Protein AF-A0A257INW6-F1 (afdb_monomer)

pLDDT: mean 95.75, std 4.67, range [67.31, 98.62]

Mean predicted aligned error: 3.09 Å

Secondary structure (DSSP, 8-state):
----SSS--HHHHHHHHHHHHHHHHHHHHHHHHH-S-HHHHHHHHHHHHHHHHHHHHHHHHHHHTT--S--

Structure (mmCIF, N/CA/C/O backbone):
data_AF-A0A257INW6-F1
#
_entry.id   AF-A0A257INW6-F1
#
loop_
_atom_site.group_PDB
_atom_site.id
_atom_site.type_symbol
_atom_site.label_atom_id
_atom_site.label_alt_id
_atom_site.label_comp_id
_atom_site.label_asym_id
_atom_site.label_entity_id
_atom_site.label_seq_id
_atom_site.pdbx_PDB_ins_code
_atom_site.Cartn_x
_atom_site.Cartn_y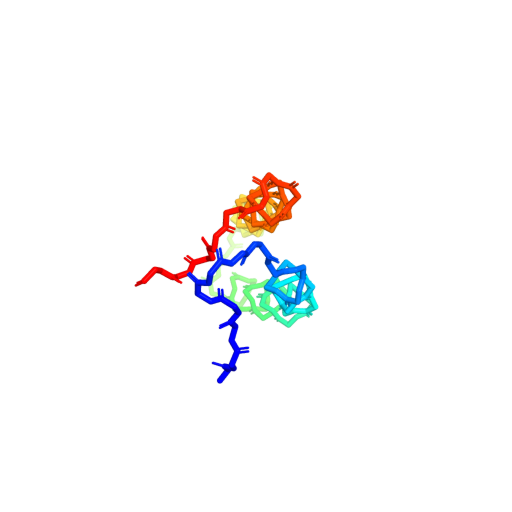
_atom_site.Cartn_z
_atom_site.occupancy
_atom_site.B_iso_or_equiv
_atom_site.auth_seq_id
_atom_site.auth_comp_id
_atom_site.auth_asym_id
_atom_site.auth_atom_id
_atom_site.pdbx_PDB_model_num
ATOM 1 N N . LEU A 1 1 ? -4.319 -12.139 -14.781 1.00 67.31 1 LEU A N 1
ATOM 2 C CA . LEU A 1 1 ? -3.392 -10.985 -14.840 1.00 67.31 1 LEU A CA 1
ATOM 3 C C . LEU A 1 1 ? -2.241 -11.383 -15.755 1.00 67.31 1 LEU A C 1
ATOM 5 O O . LEU A 1 1 ? -1.572 -12.352 -15.442 1.00 67.31 1 LEU A O 1
ATOM 9 N N . ASN A 1 2 ? -2.067 -10.704 -16.894 1.00 85.81 2 ASN A N 1
ATOM 10 C CA . ASN A 1 2 ? -0.966 -10.942 -17.843 1.00 85.81 2 ASN A CA 1
ATOM 11 C C . ASN A 1 2 ? 0.171 -9.950 -17.556 1.00 85.81 2 ASN A C 1
ATOM 1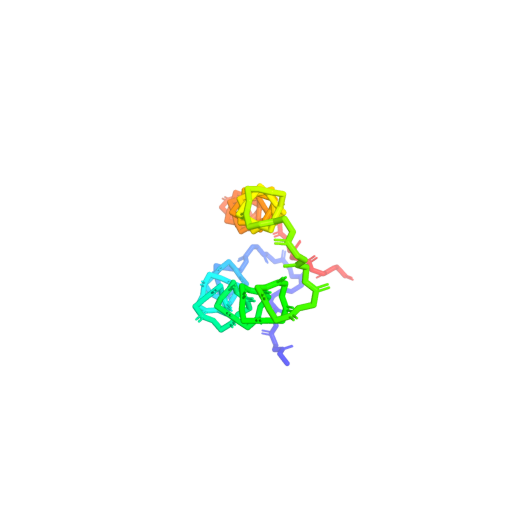3 O O . ASN A 1 2 ? 0.392 -9.014 -18.332 1.00 85.81 2 ASN A O 1
ATOM 17 N N . TRP A 1 3 ? 0.802 -10.078 -16.387 1.00 91.50 3 TRP A N 1
ATOM 18 C CA . TRP A 1 3 ? 1.971 -9.266 -16.043 1.00 91.50 3 TRP A CA 1
ATOM 19 C C . TRP A 1 3 ? 3.182 -9.708 -16.857 1.00 91.50 3 TRP A C 1
ATOM 21 O O . TRP A 1 3 ? 3.305 -10.882 -17.203 1.00 91.50 3 TRP A O 1
ATOM 31 N N . SER A 1 4 ? 4.058 -8.759 -17.177 1.00 90.38 4 SER A N 1
ATOM 32 C CA . SER A 1 4 ? 5.310 -9.080 -17.862 1.00 90.38 4 SER A CA 1
ATOM 33 C C . SER A 1 4 ? 6.179 -9.987 -16.986 1.00 90.38 4 SER A C 1
ATOM 35 O O . SER A 1 4 ? 6.462 -9.652 -15.835 1.00 90.38 4 SER A O 1
ATOM 37 N N . THR A 1 5 ? 6.611 -11.118 -17.544 1.00 92.62 5 THR A N 1
ATOM 38 C CA . THR A 1 5 ? 7.590 -12.034 -16.932 1.00 92.62 5 THR A CA 1
ATOM 39 C C . THR A 1 5 ? 9.015 -11.774 -17.429 1.00 92.62 5 THR A C 1
ATOM 41 O O . THR A 1 5 ? 9.972 -12.320 -16.893 1.00 92.62 5 THR A O 1
ATOM 44 N N . LEU A 1 6 ? 9.174 -10.912 -18.444 1.00 90.88 6 LEU A N 1
ATOM 45 C CA . LEU A 1 6 ? 10.465 -10.593 -19.064 1.00 90.88 6 LEU A CA 1
ATOM 46 C C . LEU A 1 6 ? 11.061 -9.273 -18.559 1.00 90.88 6 LEU A C 1
ATOM 48 O O . LEU A 1 6 ? 12.276 -9.140 -18.462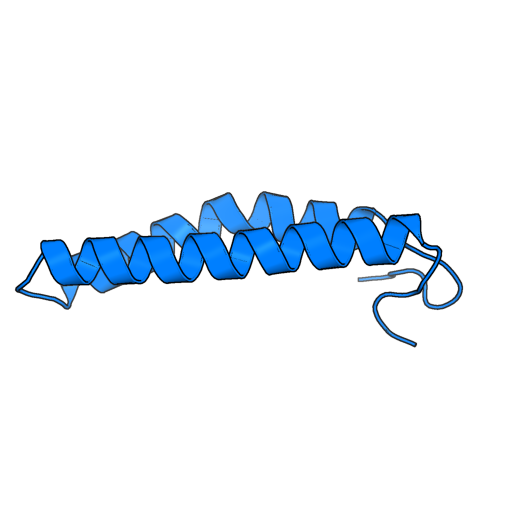 1.00 90.88 6 LEU A O 1
ATOM 52 N N . PHE A 1 7 ? 10.211 -8.297 -18.239 1.00 92.75 7 PHE A N 1
ATOM 53 C CA . PHE A 1 7 ? 10.609 -6.941 -17.849 1.00 92.75 7 PHE A CA 1
ATOM 54 C C . PHE A 1 7 ? 9.733 -6.418 -16.710 1.00 92.75 7 PHE A C 1
ATOM 56 O O . PHE A 1 7 ? 8.694 -6.997 -16.393 1.00 92.75 7 PHE A O 1
ATOM 63 N N . GLY A 1 8 ? 10.119 -5.280 -16.138 1.00 95.25 8 GLY A N 1
ATOM 64 C CA . GLY A 1 8 ? 9.311 -4.562 -15.156 1.00 95.25 8 GLY A CA 1
ATOM 65 C C . GLY A 1 8 ? 7.960 -4.101 -15.707 1.00 95.25 8 GLY A C 1
ATOM 66 O O . GLY A 1 8 ? 7.867 -3.607 -16.829 1.00 95.25 8 GLY A O 1
ATOM 67 N N . ASP A 1 9 ? 6.908 -4.250 -14.898 1.00 96.62 9 ASP A N 1
ATOM 68 C CA . ASP A 1 9 ? 5.534 -3.879 -15.247 1.00 96.62 9 ASP A CA 1
ATOM 69 C C . ASP A 1 9 ? 4.931 -2.942 -14.190 1.00 96.62 9 ASP A C 1
ATOM 71 O O . ASP A 1 9 ? 4.554 -3.361 -13.094 1.00 96.62 9 ASP A O 1
ATOM 75 N N . LEU A 1 10 ? 4.798 -1.658 -14.536 1.00 96.19 10 LEU A N 1
ATOM 76 C CA . LEU A 1 10 ? 4.237 -0.633 -13.647 1.00 96.19 10 LEU A CA 1
ATOM 77 C C . LEU A 1 10 ? 2.766 -0.890 -13.279 1.00 96.19 10 LEU A C 1
ATOM 79 O O . LEU A 1 10 ? 2.286 -0.372 -12.267 1.00 96.19 10 LEU A O 1
ATOM 83 N N . ARG A 1 11 ? 2.045 -1.720 -14.051 1.00 96.44 11 ARG A N 1
ATOM 84 C CA . ARG A 1 11 ? 0.654 -2.088 -13.746 1.00 96.44 11 ARG A CA 1
ATOM 85 C C . ARG A 1 11 ? 0.550 -2.850 -12.431 1.00 96.44 11 ARG A C 1
ATOM 87 O O . ARG A 1 11 ? -0.496 -2.782 -11.799 1.00 96.44 11 ARG A O 1
ATOM 94 N N . VAL A 1 12 ? 1.608 -3.544 -12.007 1.00 96.88 12 VAL A N 1
ATOM 95 C CA . VAL A 1 12 ? 1.658 -4.248 -10.717 1.00 96.88 12 VAL A CA 1
ATOM 96 C C . VAL A 1 12 ? 1.551 -3.246 -9.567 1.00 96.88 12 VAL A C 1
ATOM 98 O O . VAL A 1 12 ? 0.646 -3.349 -8.738 1.00 96.88 12 VAL A O 1
ATOM 101 N N . ALA A 1 13 ? 2.417 -2.228 -9.558 1.00 97.38 13 ALA A N 1
ATOM 102 C CA . ALA A 1 13 ? 2.404 -1.186 -8.536 1.00 97.38 13 ALA A CA 1
ATOM 103 C C . ALA A 1 13 ? 1.093 -0.390 -8.551 1.00 97.38 13 ALA A C 1
ATOM 105 O O . ALA A 1 13 ? 0.518 -0.122 -7.497 1.00 97.38 13 ALA A O 1
ATOM 106 N N . HIS A 1 14 ? 0.579 -0.064 -9.742 1.00 96.75 14 HIS A N 1
ATOM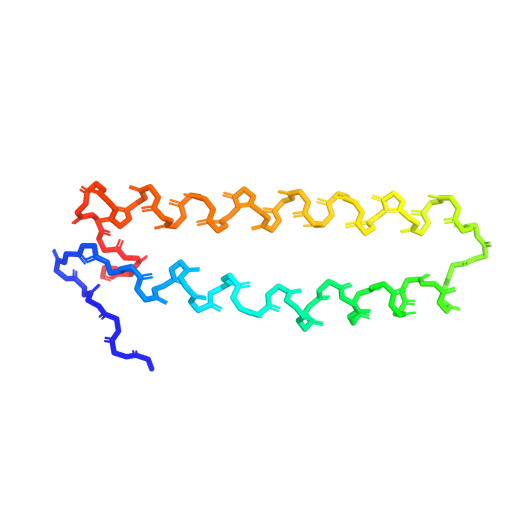 107 C CA . HIS A 1 14 ? -0.711 0.608 -9.878 1.00 96.75 14 HIS A CA 1
ATOM 108 C C . HIS A 1 14 ? -1.869 -0.243 -9.335 1.00 96.75 14 HIS A C 1
ATOM 110 O O . HIS A 1 14 ? -2.687 0.262 -8.569 1.00 96.75 14 HIS A O 1
ATOM 116 N N . PHE A 1 15 ? -1.912 -1.537 -9.675 1.00 97.31 15 PHE A N 1
ATOM 117 C CA . PHE A 1 15 ? -2.926 -2.477 -9.199 1.00 97.31 15 PHE A CA 1
ATOM 118 C C . PHE A 1 15 ? -2.953 -2.521 -7.671 1.00 97.31 15 PHE A C 1
ATOM 120 O O . PHE A 1 15 ? -3.994 -2.265 -7.072 1.00 97.31 15 PHE A O 1
ATOM 127 N N . PHE A 1 16 ? -1.817 -2.769 -7.019 1.00 97.94 16 PHE A N 1
ATOM 128 C CA . PHE A 1 16 ? -1.788 -2.785 -5.558 1.00 97.94 16 PHE A CA 1
ATOM 129 C C . PHE A 1 16 ? -2.073 -1.400 -4.965 1.00 97.94 16 PHE A C 1
ATOM 131 O O . PHE A 1 16 ? -2.793 -1.305 -3.973 1.00 97.94 16 PHE A O 1
ATOM 138 N N . GLY A 1 17 ? -1.612 -0.320 -5.597 1.00 97.94 17 GLY A N 1
ATOM 139 C CA . GLY A 1 17 ? -1.915 1.048 -5.180 1.00 97.94 17 GLY A CA 1
ATOM 140 C C . GLY A 1 17 ? -3.418 1.330 -5.088 1.00 97.94 17 GLY A C 1
ATOM 141 O O . GLY A 1 17 ? -3.885 1.802 -4.054 1.00 97.94 17 GLY A O 1
ATOM 142 N N . VAL A 1 18 ? -4.201 0.984 -6.117 1.00 97.88 18 VAL A N 1
ATOM 143 C CA . VAL A 1 18 ? -5.657 1.231 -6.104 1.00 97.88 18 VAL A CA 1
ATOM 144 C C . VAL A 1 18 ? -6.404 0.332 -5.116 1.00 97.88 18 VAL A C 1
ATOM 146 O O . VAL A 1 18 ? -7.371 0.775 -4.499 1.00 97.88 18 VAL A O 1
ATOM 149 N N . HIS A 1 19 ? -5.926 -0.895 -4.879 1.00 98.06 19 HIS A N 1
ATOM 150 C CA . HIS A 1 19 ? -6.536 -1.800 -3.896 1.00 98.06 19 HIS A CA 1
ATOM 151 C C . HIS A 1 19 ? -6.306 -1.349 -2.445 1.00 98.06 19 HIS A C 1
ATOM 153 O O . HIS A 1 19 ? -7.052 -1.763 -1.554 1.00 98.06 19 HIS A O 1
ATOM 159 N N . ALA A 1 20 ? -5.355 -0.440 -2.1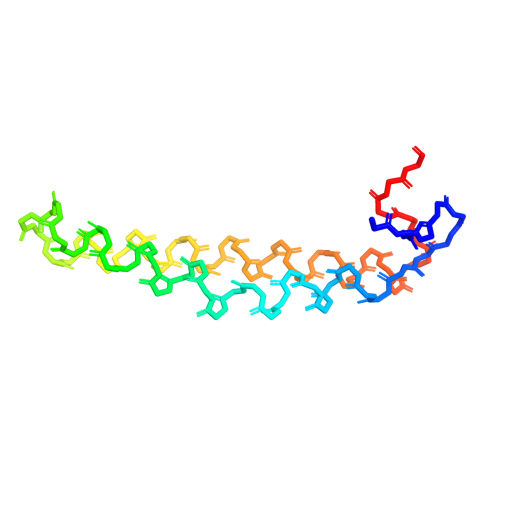87 1.00 97.94 20 ALA A N 1
ATOM 160 C CA . ALA A 1 20 ? -5.183 0.176 -0.869 1.00 97.94 20 ALA A CA 1
ATOM 161 C C . ALA A 1 20 ? -6.470 0.869 -0.388 1.00 97.94 20 ALA A C 1
ATOM 163 O O . ALA A 1 20 ? -6.811 0.791 0.793 1.00 97.94 20 ALA A O 1
ATOM 164 N N . LEU A 1 21 ? -7.212 1.490 -1.318 1.00 97.38 21 LEU A N 1
ATOM 165 C CA . LEU A 1 21 ? -8.481 2.174 -1.047 1.00 97.38 21 LEU A CA 1
ATOM 166 C C . LEU A 1 21 ? -9.576 1.223 -0.555 1.00 97.38 21 LEU A C 1
ATOM 168 O O . LEU A 1 21 ? -10.527 1.670 0.073 1.00 97.38 21 LEU A O 1
ATOM 172 N N . GLN A 1 22 ? -9.457 -0.076 -0.832 1.00 97.81 22 GLN A N 1
ATOM 173 C CA . GLN A 1 22 ? -10.406 -1.091 -0.380 1.00 97.81 22 GLN A CA 1
ATOM 174 C C . GLN A 1 22 ? -9.902 -1.785 0.887 1.00 97.81 22 GLN A C 1
ATOM 176 O O . GLN A 1 22 ? -10.633 -1.896 1.870 1.00 97.81 22 GLN A O 1
ATOM 181 N N . LEU A 1 23 ? -8.639 -2.219 0.892 1.00 98.00 23 LEU A N 1
ATOM 182 C CA . LEU A 1 23 ? -8.077 -3.037 1.967 1.00 98.00 23 LEU A CA 1
ATOM 183 C C . LEU A 1 23 ? -7.907 -2.263 3.278 1.00 98.00 23 LEU A C 1
ATOM 185 O O . LEU A 1 23 ? -8.239 -2.792 4.338 1.00 98.00 23 LEU A O 1
ATOM 189 N N . ILE A 1 24 ? -7.424 -1.015 3.225 1.00 97.75 24 ILE A N 1
ATOM 190 C CA . ILE A 1 24 ? -7.177 -0.219 4.437 1.00 97.75 24 ILE A CA 1
ATOM 191 C C . ILE A 1 24 ? -8.498 0.122 5.152 1.00 97.75 24 ILE A C 1
ATOM 193 O O . ILE A 1 24 ? -8.587 -0.137 6.356 1.00 97.75 24 ILE A O 1
ATOM 197 N N . PRO A 1 25 ? -9.550 0.632 4.473 1.00 97.62 25 PRO A N 1
ATOM 198 C CA . PRO A 1 25 ? -10.831 0.886 5.132 1.00 97.62 25 PRO A CA 1
ATOM 199 C C . PRO A 1 25 ? -11.516 -0.387 5.621 1.00 97.62 25 PRO A C 1
ATOM 201 O O . PRO A 1 25 ? -12.084 -0.377 6.710 1.00 97.62 25 PRO A O 1
ATOM 204 N N . LEU A 1 26 ? -11.428 -1.489 4.867 1.00 98.00 26 LEU A N 1
ATOM 205 C CA . LEU A 1 26 ? -12.009 -2.766 5.279 1.00 98.00 26 LEU A CA 1
ATOM 206 C C . LEU A 1 26 ? -11.356 -3.281 6.569 1.00 98.00 26 LEU A C 1
ATOM 208 O O . LEU A 1 26 ? -12.053 -3.650 7.514 1.00 98.00 26 LEU A O 1
ATOM 212 N N . LEU A 1 27 ? -10.022 -3.232 6.652 1.00 97.44 27 LEU A N 1
ATOM 213 C CA . LEU A 1 27 ? -9.305 -3.546 7.886 1.00 97.44 27 LEU A CA 1
ATOM 214 C C . LEU A 1 27 ? -9.705 -2.590 9.017 1.00 97.44 27 LEU A C 1
ATOM 216 O O . LEU A 1 27 ? -9.970 -3.040 10.129 1.00 97.44 27 LEU A O 1
ATOM 220 N N . GLY A 1 28 ? -9.777 -1.285 8.745 1.00 97.12 28 GLY A 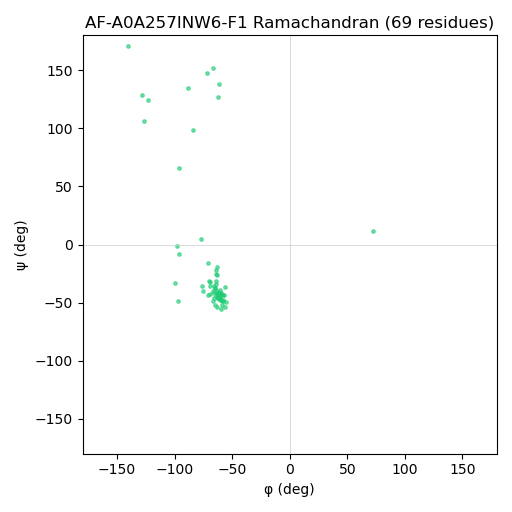N 1
ATOM 221 C CA . GLY A 1 28 ? -10.201 -0.287 9.727 1.00 97.12 28 GLY A CA 1
ATOM 222 C C . GLY A 1 28 ? -11.592 -0.571 10.297 1.00 97.12 28 GLY A C 1
ATOM 223 O O . GLY A 1 28 ? -11.778 -0.529 11.515 1.00 97.12 28 GLY A O 1
ATOM 224 N N . TYR A 1 29 ? -12.543 -0.946 9.441 1.00 97.50 29 TYR A N 1
ATOM 225 C CA . TYR A 1 29 ? -13.882 -1.355 9.849 1.00 97.50 29 TYR A CA 1
ATOM 226 C C . TYR A 1 29 ? -13.824 -2.566 10.786 1.00 97.50 29 TYR A C 1
ATOM 228 O O . TYR A 1 29 ? -14.268 -2.477 11.928 1.00 97.50 29 TYR A O 1
ATOM 236 N N . PHE A 1 30 ? -13.188 -3.665 10.376 1.00 97.12 30 PHE A N 1
ATOM 237 C CA . PHE A 1 30 ? -13.132 -4.865 11.213 1.00 97.12 30 PHE A CA 1
ATOM 238 C C . PHE A 1 30 ? -12.394 -4.644 12.535 1.00 97.12 30 PHE A C 1
ATOM 240 O O . PHE A 1 30 ? -12.846 -5.109 13.580 1.00 97.12 30 PHE A O 1
ATOM 247 N N . VAL A 1 31 ? -11.271 -3.930 12.527 1.00 96.25 31 VAL A N 1
ATOM 248 C CA . VAL A 1 31 ? -10.479 -3.712 13.741 1.00 96.25 31 VAL A CA 1
ATOM 249 C C . VAL A 1 31 ? -11.214 -2.786 14.717 1.00 96.25 31 VAL A C 1
ATOM 251 O O . VAL A 1 31 ? -11.150 -3.021 15.920 1.00 96.25 31 VAL A O 1
ATOM 254 N N . SER A 1 32 ? -11.952 -1.783 14.229 1.00 94.88 32 SER A N 1
ATOM 255 C CA . SER A 1 32 ? -12.739 -0.889 15.094 1.00 94.88 32 SER A CA 1
ATOM 256 C C . SER A 1 32 ? -13.942 -1.576 15.751 1.00 94.88 32 SER A C 1
ATOM 258 O O . SER A 1 32 ? -14.263 -1.242 16.888 1.00 94.88 32 SER A O 1
ATOM 260 N N . GLN A 1 33 ? -14.563 -2.553 15.077 1.00 94.44 33 GLN A N 1
ATOM 261 C CA . GLN A 1 33 ? -15.682 -3.338 15.617 1.00 94.44 33 GLN A CA 1
ATOM 262 C C . GLN A 1 33 ? -15.233 -4.403 16.630 1.00 94.44 33 GLN A C 1
ATOM 264 O O . GLN A 1 33 ? -15.937 -4.675 17.596 1.00 94.44 33 GLN A O 1
ATOM 269 N N . ASN A 1 34 ? -14.061 -5.013 16.421 1.00 92.94 34 ASN A N 1
ATOM 270 C CA . ASN A 1 34 ? -13.607 -6.167 17.209 1.00 92.94 34 ASN A CA 1
ATOM 271 C C . ASN A 1 34 ? -12.634 -5.811 18.347 1.00 92.94 34 ASN A C 1
ATOM 273 O O . ASN A 1 34 ? -12.168 -6.702 19.057 1.00 92.94 34 ASN A O 1
ATOM 277 N N . MET A 1 35 ? -12.270 -4.535 18.514 1.00 93.56 35 MET A N 1
ATOM 278 C CA . MET A 1 35 ? -11.349 -4.096 19.564 1.00 93.56 35 MET A CA 1
ATOM 279 C C . MET A 1 35 ? -11.971 -3.025 20.451 1.00 93.56 35 MET A C 1
ATOM 281 O O . MET A 1 35 ? -12.313 -1.942 19.992 1.00 93.56 35 MET A O 1
ATOM 285 N N . GLU A 1 36 ? -11.989 -3.284 21.756 1.00 92.19 36 GLU A N 1
ATOM 286 C CA . GLU A 1 36 ? -12.432 -2.311 22.759 1.00 92.19 36 GLU A CA 1
ATOM 287 C C . GLU A 1 36 ? -11.480 -1.101 22.836 1.00 92.19 36 GLU A C 1
ATOM 289 O O . GLU A 1 36 ? -11.899 0.054 22.900 1.00 92.19 36 GLU A O 1
ATOM 294 N N . ASN A 1 37 ? -10.166 -1.345 22.742 1.00 95.94 37 ASN A N 1
ATOM 295 C CA . ASN A 1 37 ? -9.163 -0.283 22.769 1.00 95.94 37 ASN A CA 1
ATOM 296 C C . ASN A 1 37 ? -8.954 0.345 21.378 1.00 95.94 37 ASN A C 1
ATOM 298 O O . ASN A 1 37 ? -8.160 -0.138 20.562 1.00 95.94 37 ASN A O 1
ATOM 302 N N . GLN A 1 38 ? -9.599 1.491 21.159 1.00 93.56 38 GLN A N 1
ATOM 303 C CA . GLN A 1 38 ? -9.542 2.248 19.904 1.00 93.56 38 GLN A CA 1
ATOM 304 C C . GLN A 1 38 ? -8.145 2.803 19.565 1.00 93.56 38 GLN A C 1
ATOM 306 O O . GLN A 1 38 ? -7.822 3.012 18.394 1.00 93.56 38 GLN A O 1
ATOM 311 N N . ALA A 1 39 ? -7.270 3.026 20.552 1.00 96.19 39 ALA A N 1
ATOM 312 C CA . ALA A 1 39 ? -5.891 3.444 20.288 1.00 96.19 39 ALA A CA 1
ATOM 313 C C . ALA A 1 39 ? -5.071 2.299 19.673 1.00 96.19 39 ALA A C 1
ATOM 315 O O . ALA A 1 39 ? -4.376 2.499 18.676 1.00 96.19 39 ALA A O 1
ATOM 316 N N . LYS A 1 40 ? -5.215 1.079 20.210 1.00 95.81 40 LYS A N 1
ATOM 317 C CA . LYS A 1 40 ? -4.602 -0.128 19.635 1.00 95.81 40 LYS A CA 1
ATOM 318 C C . LYS A 1 40 ? -5.177 -0.448 1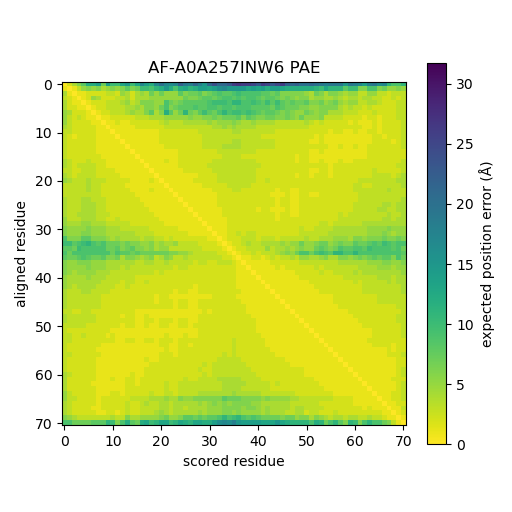8.252 1.00 95.81 40 LYS A C 1
ATOM 320 O O . LYS A 1 40 ? -4.417 -0.845 17.372 1.00 95.81 40 LYS A O 1
ATOM 325 N N . ALA A 1 41 ? -6.479 -0.234 18.046 1.00 96.19 41 ALA A N 1
ATOM 326 C CA . ALA A 1 41 ? -7.118 -0.388 16.741 1.00 96.19 41 ALA A CA 1
ATOM 327 C C . ALA A 1 41 ? -6.482 0.530 15.683 1.00 96.19 41 ALA A C 1
ATOM 329 O O . ALA A 1 41 ? -6.007 0.055 14.651 1.00 96.19 41 ALA A O 1
ATOM 330 N N . LYS A 1 42 ? -6.372 1.833 15.983 1.00 96.94 42 LYS A N 1
ATOM 331 C CA . LYS A 1 42 ? -5.705 2.811 15.109 1.00 96.94 42 LYS A CA 1
ATOM 332 C C . LYS A 1 42 ? -4.252 2.440 14.827 1.00 96.94 42 LYS A C 1
ATOM 334 O O . LYS A 1 42 ? -3.826 2.512 13.679 1.00 96.94 42 LYS A O 1
ATOM 339 N N . LEU A 1 43 ? -3.501 2.012 15.844 1.00 97.56 43 LEU A N 1
ATOM 340 C CA . LEU A 1 43 ? -2.109 1.593 15.669 1.00 97.56 43 LEU A CA 1
ATOM 341 C C . LEU A 1 43 ? -1.983 0.417 14.689 1.00 97.56 43 LEU A C 1
ATOM 343 O O . LEU A 1 43 ? -1.112 0.440 13.824 1.00 97.56 43 LEU A O 1
ATOM 347 N N . ARG A 1 44 ? -2.868 -0.586 14.775 1.00 97.00 44 ARG A N 1
ATOM 348 C CA . ARG A 1 44 ? -2.875 -1.719 13.833 1.00 97.00 44 ARG A CA 1
ATOM 349 C C . ARG A 1 44 ? -3.135 -1.272 12.396 1.00 97.00 44 ARG A C 1
ATOM 351 O O . ARG A 1 44 ? -2.439 -1.734 11.497 1.00 97.00 44 ARG A O 1
ATOM 358 N N . VAL A 1 45 ? -4.086 -0.358 12.189 1.00 97.94 45 VAL A N 1
ATOM 359 C CA . VAL A 1 45 ? -4.357 0.215 10.861 1.00 97.94 45 VAL A CA 1
ATOM 360 C C . VAL A 1 45 ? -3.131 0.966 10.342 1.00 97.94 45 VAL A C 1
ATOM 362 O O . VAL A 1 45 ? -2.736 0.748 9.205 1.00 97.94 45 VAL A O 1
ATOM 365 N N . TRP A 1 46 ? -2.473 1.782 11.172 1.00 98.31 46 TRP A N 1
ATOM 366 C CA . TRP A 1 46 ? -1.251 2.497 10.784 1.00 98.31 46 TRP A CA 1
ATOM 367 C C . TRP A 1 46 ? -0.108 1.566 10.387 1.00 98.31 46 TRP A C 1
ATOM 369 O O . TRP A 1 46 ? 0.519 1.784 9.352 1.00 98.31 46 TRP A O 1
ATOM 379 N N . ILE A 1 47 ? 0.146 0.519 11.177 1.00 98.44 47 ILE A N 1
ATOM 380 C CA . ILE A 1 47 ? 1.180 -0.477 10.872 1.00 98.44 47 ILE A CA 1
ATOM 381 C C . ILE A 1 47 ? 0.871 -1.161 9.538 1.00 98.44 47 ILE A C 1
ATOM 383 O O . ILE A 1 47 ? 1.746 -1.243 8.679 1.00 98.44 47 ILE A O 1
ATOM 387 N N . PHE A 1 48 ? -0.372 -1.607 9.336 1.00 98.38 48 PHE A N 1
ATOM 388 C CA . PHE A 1 48 ? -0.782 -2.226 8.078 1.00 98.38 48 PHE A CA 1
ATOM 389 C C . PHE A 1 48 ? -0.628 -1.270 6.891 1.00 98.38 48 PHE A C 1
ATOM 391 O O . PHE A 1 48 ? -0.034 -1.648 5.886 1.00 98.38 48 PHE A O 1
ATOM 398 N N . SER A 1 49 ? -1.093 -0.024 7.015 1.00 98.44 49 SER A N 1
ATOM 399 C CA . SER A 1 49 ? -0.972 0.994 5.968 1.00 98.44 49 SER A CA 1
ATOM 400 C C . SER A 1 49 ? 0.485 1.280 5.609 1.00 98.44 49 SER A C 1
ATOM 402 O O . SER A 1 49 ? 0.804 1.394 4.428 1.00 98.44 49 SER A O 1
ATOM 404 N N . LEU A 1 50 ? 1.380 1.359 6.600 1.00 98.62 50 LEU A N 1
ATOM 405 C CA . LEU A 1 50 ? 2.807 1.572 6.361 1.00 98.62 50 LEU A CA 1
ATOM 406 C C . LEU A 1 50 ? 3.439 0.377 5.636 1.00 98.62 50 LEU A C 1
ATOM 408 O O . LEU A 1 50 ? 4.143 0.571 4.649 1.00 98.62 50 LEU A O 1
ATOM 412 N N . LEU A 1 51 ? 3.160 -0.852 6.080 1.00 98.62 51 LEU A N 1
ATOM 413 C CA . LEU A 1 51 ? 3.650 -2.065 5.416 1.00 98.62 51 LEU A CA 1
ATOM 414 C C . LEU A 1 51 ? 3.130 -2.170 3.978 1.00 98.62 51 LEU A C 1
ATOM 416 O O . LEU A 1 51 ? 3.896 -2.475 3.066 1.00 98.62 51 LEU A O 1
ATOM 420 N N . TYR A 1 52 ? 1.850 -1.867 3.766 1.00 98.56 52 TYR A N 1
ATOM 421 C CA . TYR A 1 52 ? 1.233 -1.874 2.446 1.00 98.56 52 TYR A CA 1
ATOM 422 C C . TYR A 1 52 ? 1.847 -0.811 1.529 1.00 98.56 52 TYR A C 1
ATOM 424 O O . TYR A 1 52 ? 2.172 -1.093 0.377 1.00 98.56 52 TYR A O 1
ATOM 432 N N . PHE A 1 53 ? 2.062 0.403 2.042 1.00 98.56 53 PHE A N 1
ATOM 433 C CA . PHE A 1 53 ? 2.740 1.472 1.311 1.00 98.56 53 PHE A CA 1
ATOM 434 C C . PHE A 1 53 ? 4.154 1.056 0.893 1.00 98.56 53 PHE A C 1
ATOM 436 O O . PHE A 1 53 ? 4.505 1.181 -0.279 1.00 98.56 53 PHE A O 1
ATOM 443 N N . LEU A 1 54 ? 4.943 0.506 1.822 1.00 98.62 54 LEU A N 1
ATOM 444 C CA . LEU A 1 54 ? 6.293 0.019 1.532 1.00 98.62 54 LEU A CA 1
ATOM 445 C C . LEU A 1 54 ? 6.282 -1.096 0.482 1.00 98.62 54 LEU A C 1
ATOM 447 O O . LEU A 1 54 ? 7.127 -1.097 -0.408 1.00 98.62 54 LEU A O 1
ATOM 451 N N . PHE A 1 55 ? 5.305 -2.003 0.536 1.00 98.62 55 PHE A N 1
ATOM 452 C CA . PHE A 1 55 ? 5.118 -3.037 -0.479 1.00 98.62 55 PHE A CA 1
ATOM 453 C C . PHE A 1 55 ? 4.815 -2.447 -1.867 1.00 98.62 55 PHE A C 1
ATOM 455 O O . PHE A 1 55 ? 5.457 -2.822 -2.848 1.00 98.62 55 PHE A O 1
ATOM 462 N N . VAL A 1 56 ? 3.906 -1.472 -1.970 1.00 98.50 56 VAL A N 1
ATOM 463 C CA . VAL A 1 56 ? 3.609 -0.801 -3.247 1.00 98.50 56 VAL A CA 1
ATOM 464 C C . VAL A 1 56 ? 4.843 -0.068 -3.781 1.00 98.50 56 VAL A C 1
ATOM 466 O O . VAL A 1 56 ? 5.192 -0.231 -4.950 1.00 98.50 56 VAL A O 1
ATOM 469 N N . VAL A 1 57 ? 5.554 0.682 -2.934 1.00 98.56 57 VAL A N 1
ATOM 470 C CA . VAL A 1 57 ? 6.801 1.365 -3.319 1.00 98.56 57 VAL A CA 1
ATOM 471 C C . VAL A 1 57 ? 7.856 0.362 -3.779 1.00 98.56 57 VAL A C 1
ATOM 473 O O . VAL A 1 57 ? 8.507 0.587 -4.796 1.00 98.56 57 VAL A O 1
ATOM 476 N N . PHE A 1 58 ? 7.990 -0.773 -3.093 1.00 98.38 58 PHE A N 1
ATOM 477 C CA . PHE A 1 58 ? 8.884 -1.846 -3.511 1.00 98.38 58 PHE A CA 1
ATOM 478 C C . PHE A 1 58 ? 8.538 -2.354 -4.917 1.00 98.38 58 PHE A C 1
ATOM 480 O O . PHE A 1 58 ? 9.425 -2.418 -5.766 1.00 98.38 58 PHE A O 1
ATOM 487 N N . THR A 1 59 ? 7.262 -2.640 -5.204 1.00 97.88 59 THR A N 1
ATOM 488 C CA . THR A 1 59 ? 6.835 -3.090 -6.545 1.00 97.88 59 THR A CA 1
ATOM 489 C C . THR A 1 59 ? 7.065 -2.023 -7.622 1.00 97.88 59 THR A C 1
ATOM 491 O O . THR A 1 59 ? 7.428 -2.351 -8.750 1.00 97.88 59 THR A O 1
ATOM 494 N N . MET A 1 60 ? 6.926 -0.738 -7.275 1.00 98.25 60 MET A N 1
ATOM 495 C CA . MET A 1 60 ? 7.242 0.382 -8.166 1.00 98.25 60 MET A CA 1
ATOM 496 C C . MET A 1 60 ? 8.737 0.415 -8.495 1.00 98.25 60 MET A C 1
ATOM 498 O O . MET A 1 60 ? 9.113 0.429 -9.664 1.00 98.25 60 MET A O 1
ATOM 502 N N . VAL A 1 61 ? 9.601 0.377 -7.477 1.00 98.38 61 VAL A N 1
ATOM 503 C CA . VAL A 1 61 ? 11.061 0.385 -7.658 1.00 98.38 61 VAL A CA 1
ATOM 504 C C . VAL A 1 61 ? 11.531 -0.858 -8.418 1.00 98.38 61 VAL A C 1
ATOM 506 O O . VAL A 1 61 ? 12.382 -0.747 -9.297 1.00 98.38 61 VAL A O 1
ATOM 509 N N . GLN A 1 62 ? 10.953 -2.029 -8.138 1.00 97.38 62 GLN A N 1
ATOM 510 C CA . GLN A 1 62 ? 11.222 -3.269 -8.871 1.00 97.38 62 GLN A CA 1
ATOM 511 C C . GLN A 1 62 ? 10.917 -3.116 -10.367 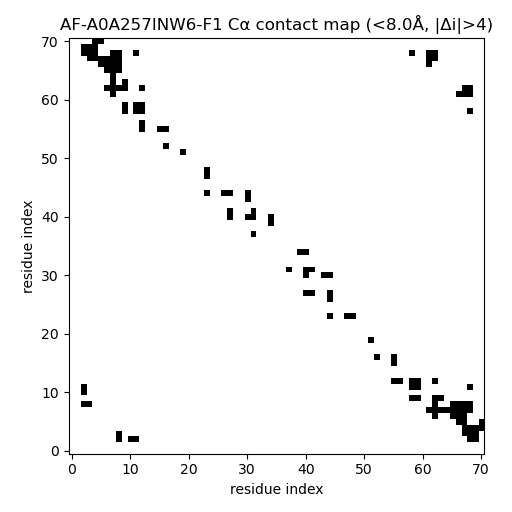1.00 97.38 62 GLN A C 1
ATOM 513 O O . GLN A 1 62 ? 11.759 -3.461 -11.199 1.00 97.38 62 GLN A O 1
ATOM 518 N N . ALA A 1 63 ? 9.749 -2.561 -10.705 1.00 97.31 63 ALA A N 1
ATOM 519 C CA . ALA A 1 63 ? 9.352 -2.332 -12.087 1.00 97.31 63 ALA A CA 1
ATOM 520 C C . ALA A 1 63 ? 10.244 -1.287 -12.781 1.00 97.31 63 ALA A C 1
ATOM 522 O O . ALA A 1 63 ? 10.664 -1.507 -13.916 1.00 97.31 63 ALA A O 1
ATOM 523 N N . LEU A 1 64 ? 10.600 -0.194 -12.095 1.00 97.75 64 LEU A N 1
ATOM 524 C CA . LEU A 1 64 ? 11.527 0.823 -12.614 1.00 97.75 64 LEU A CA 1
ATOM 525 C C . LEU A 1 64 ? 12.944 0.275 -12.838 1.00 97.75 64 LEU A C 1
ATOM 527 O O . LEU A 1 64 ? 13.626 0.700 -13.764 1.00 97.75 64 LEU A O 1
ATOM 531 N N . ALA A 1 65 ? 13.371 -0.703 -12.038 1.00 97.56 65 ALA A N 1
ATOM 532 C CA . ALA A 1 65 ? 14.627 -1.427 -12.231 1.00 97.56 65 ALA A CA 1
ATOM 533 C C . ALA A 1 65 ? 14.562 -2.483 -13.357 1.00 97.56 65 ALA A C 1
ATOM 535 O O . ALA A 1 65 ? 15.508 -3.252 -13.526 1.00 97.56 65 ALA A O 1
ATOM 536 N N . GLY A 1 66 ? 13.449 -2.564 -14.096 1.00 96.19 66 GLY A N 1
ATOM 537 C CA . GLY A 1 66 ? 13.259 -3.500 -15.203 1.00 96.19 66 GLY A CA 1
ATOM 538 C C . GLY A 1 66 ? 13.065 -4.957 -14.779 1.00 96.19 66 GLY A C 1
ATOM 539 O O . GLY A 1 66 ? 13.105 -5.835 -15.637 1.00 96.19 66 GLY A O 1
ATOM 540 N N . LYS A 1 67 ? 12.843 -5.236 -13.487 1.00 96.50 67 LYS A N 1
ATOM 541 C CA . LYS A 1 67 ? 12.698 -6.603 -12.968 1.00 96.50 67 LYS A CA 1
ATOM 542 C C . LYS A 1 67 ? 11.238 -7.065 -13.033 1.00 96.50 67 LYS A C 1
ATOM 544 O O . LYS A 1 67 ? 10.365 -6.310 -12.599 1.00 96.50 67 LYS A O 1
ATOM 549 N N . PRO A 1 68 ? 10.958 -8.291 -13.506 1.00 95.50 68 PRO A N 1
ATOM 550 C CA . PRO A 1 68 ? 9.604 -8.829 -13.488 1.00 95.50 68 PRO A CA 1
ATOM 551 C C . PRO A 1 68 ? 9.122 -9.056 -12.049 1.00 95.50 68 PRO A C 1
ATOM 553 O O . PRO A 1 68 ? 9.919 -9.302 -11.139 1.00 95.50 68 PRO A O 1
ATOM 556 N N . PHE A 1 69 ? 7.806 -8.970 -11.844 1.00 94.12 69 PHE A N 1
ATOM 557 C CA . PHE A 1 69 ? 7.189 -9.241 -10.540 1.00 94.12 69 PHE A CA 1
ATOM 558 C C . PHE A 1 69 ? 7.133 -10.745 -10.238 1.00 94.12 69 PHE A C 1
ATOM 560 O O . PHE A 1 69 ? 7.387 -11.158 -9.109 1.00 94.12 69 PHE A O 1
ATOM 567 N N . ILE A 1 70 ? 6.830 -11.552 -11.261 1.00 90.94 70 ILE A N 1
ATOM 568 C CA . ILE A 1 70 ? 6.829 -13.019 -11.234 1.00 90.94 70 ILE A CA 1
ATOM 569 C C . ILE A 1 70 ? 7.685 -13.477 -12.417 1.00 90.94 70 ILE A C 1
ATOM 571 O O . ILE A 1 70 ? 7.475 -12.993 -13.530 1.00 90.94 70 ILE A O 1
ATOM 575 N N . ALA A 1 71 ? 8.653 -14.352 -12.148 1.00 79.00 71 ALA A N 1
ATOM 576 C CA . ALA A 1 71 ? 9.543 -14.948 -13.143 1.00 79.00 71 ALA A CA 1
ATOM 577 C C . ALA A 1 71 ? 9.021 -16.316 -13.592 1.00 79.00 71 ALA A C 1
ATOM 579 O O . ALA A 1 71 ? 8.471 -17.036 -12.724 1.00 79.00 71 ALA A O 1
#

Sequence (71 aa):
LNWSTLFGDLRVAHFFGVHALQLIPLLGYFVSQNMENQAKAKLRVWIFSLLYFLFVVFTMVQALAGKPFIA

Foldseek 3Di:
DPFDQQWADLVVLVVLVVCCVVVLVVLLVVLCVPDPDVVVSVVVSVVVSVVSVVVSVVSNVCRVVTHTPHD

Radius of gyration: 15.22 Å; Cα contacts (8 Å, |Δi|>4): 70; chains: 1; bounding box: 30×18×42 Å

Nearest PDB structures (foldseek):
  1jad-assembly1_B  TM=6.987E-01  e=9.417E+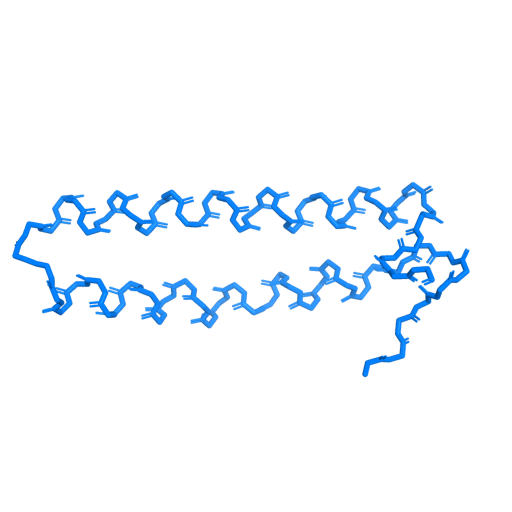00  Meleagris gallopavo

Solvent-accessible surface area (backbone atoms only — not comparable to full-atom values): 3887 Å² total; per-residue (Å²): 135,93,70,46,54,82,32,33,38,62,64,56,20,51,51,53,51,62,46,45,74,52,53,52,56,52,48,44,52,54,38,58,76,76,34,90,55,60,68,62,30,53,49,52,46,50,52,49,52,51,54,50,49,52,51,32,51,48,41,37,53,38,17,76,70,44,38,38,88,54,122